Protein AF-A0A3E2HL71-F1 (afdb_monomer_lite)

Secondary structure (DSSP, 8-state):
-HHHHHHHHTT-------GGGSPEEEEE----GGGEEE-TT--EEE---TTEEEEEHHHHHHHHHTHHHHHSS--GGG-----BTTB--HHHHHHHHHHHHT-HHHHHHHHTTS--SPPP-

Sequence (121 aa):
MHLNLFLTITKRKVRVQDLSLEPVIFCYSDVWLANFIIDQDGRVSVLDFADSSILPSSFSKFVLAGTRDKIGCDISGWVNVPETAGVDNTYALLSTSGPMVMGPSSFVSTGRRIPGGEPKK

pLDDT: mean 84.0, std 11.19, range [44.66, 95.81]

Organism: Scytalidium lignicola (NCBI:txid5539)

Foldseek 3Di:
DQLQLLCVVVVHPDDAPPQVQADFDKAQQPLAPVQWDQDPVRDIDGHDRPPIDGGGLLNNVLSQVCNCVRHVDRCVVVDDGDGDPPHHCNVSVVSNVVQVVVDPCSVVVSVVVGDDDDDDD

Radius of gyration: 16.65 Å; chains: 1; bounding box: 34×40×48 Å

Structure (mmCIF, N/CA/C/O backbone):
data_AF-A0A3E2HL71-F1
#
_entry.id   AF-A0A3E2HL71-F1
#
loop_
_atom_site.group_PDB
_atom_site.id
_atom_site.type_symbol
_atom_site.label_atom_id
_atom_site.label_alt_id
_atom_site.label_comp_id
_atom_site.label_asym_id
_atom_site.label_entity_id
_atom_site.label_seq_id
_atom_site.pdbx_PDB_ins_code
_atom_site.Cartn_x
_atom_site.Cartn_y
_atom_site.Cartn_z
_atom_site.occupancy
_atom_site.B_iso_or_equiv
_atom_site.auth_seq_id
_atom_site.auth_comp_id
_atom_site.auth_asym_id
_atom_site.auth_atom_id
_atom_site.pdbx_PDB_model_num
ATOM 1 N N . MET A 1 1 ? 8.671 -9.597 -11.730 1.00 61.22 1 MET A N 1
ATOM 2 C CA . MET A 1 1 ? 7.553 -8.980 -10.980 1.00 61.22 1 MET A CA 1
ATOM 3 C C . MET A 1 1 ? 6.899 -7.876 -11.813 1.00 61.22 1 MET A C 1
ATOM 5 O O . MET A 1 1 ? 7.607 -6.989 -12.284 1.00 61.22 1 MET A O 1
ATOM 9 N N . HIS A 1 2 ? 5.576 -7.923 -12.007 1.00 83.38 2 HIS A N 1
ATOM 10 C CA . HIS A 1 2 ? 4.830 -7.041 -12.923 1.00 83.38 2 HIS A CA 1
ATOM 11 C C . HIS A 1 2 ? 4.886 -5.541 -12.574 1.00 83.38 2 HIS A C 1
ATOM 13 O O . HIS A 1 2 ? 4.899 -4.715 -13.485 1.00 83.38 2 HIS A O 1
ATOM 19 N N . LEU A 1 3 ? 5.024 -5.168 -11.293 1.00 88.00 3 LEU A N 1
ATOM 20 C CA . LEU A 1 3 ? 5.138 -3.756 -10.881 1.00 88.00 3 LEU A CA 1
ATOM 21 C C . LEU A 1 3 ? 6.391 -3.067 -11.454 1.00 88.00 3 LEU A C 1
ATOM 23 O O . LEU A 1 3 ? 6.309 -1.933 -11.915 1.00 88.00 3 LEU A O 1
ATOM 27 N N . ASN A 1 4 ? 7.542 -3.748 -11.508 1.00 90.50 4 ASN A N 1
ATOM 28 C CA . ASN A 1 4 ? 8.766 -3.169 -12.086 1.00 90.50 4 ASN A CA 1
ATOM 29 C C . ASN A 1 4 ? 8.665 -2.969 -13.603 1.00 90.50 4 ASN A C 1
ATOM 31 O O . ASN A 1 4 ? 9.249 -2.025 -14.147 1.00 90.50 4 ASN A O 1
ATOM 35 N N . LEU A 1 5 ? 7.893 -3.818 -14.285 1.00 88.56 5 LEU A N 1
ATOM 36 C CA . LEU A 1 5 ? 7.593 -3.629 -15.699 1.00 88.56 5 LEU A CA 1
ATOM 37 C C . LEU A 1 5 ? 6.671 -2.418 -15.897 1.00 88.56 5 LEU A C 1
ATOM 39 O O . LEU A 1 5 ? 6.958 -1.568 -16.737 1.00 88.56 5 LEU A O 1
ATOM 43 N N . PHE A 1 6 ? 5.635 -2.274 -15.064 1.00 86.19 6 PHE A N 1
ATOM 44 C CA . PHE A 1 6 ? 4.764 -1.095 -15.059 1.00 86.19 6 PHE A CA 1
ATOM 45 C C . PHE A 1 6 ? 5.542 0.207 -14.806 1.00 86.19 6 PHE A C 1
ATOM 47 O O . PHE A 1 6 ? 5.401 1.175 -15.555 1.00 86.19 6 PHE A O 1
ATOM 54 N N . LEU A 1 7 ? 6.427 0.223 -13.804 1.00 89.12 7 LEU A N 1
ATOM 55 C CA . LEU A 1 7 ? 7.302 1.361 -13.494 1.00 89.12 7 LEU A CA 1
ATOM 56 C C . LEU A 1 7 ? 8.230 1.706 -14.666 1.00 89.12 7 LEU A C 1
ATOM 58 O O . LEU A 1 7 ? 8.473 2.879 -14.941 1.00 89.12 7 LEU A O 1
ATOM 62 N N . THR A 1 8 ? 8.709 0.699 -15.398 1.00 90.81 8 THR A N 1
ATOM 63 C CA . THR A 1 8 ? 9.511 0.905 -16.611 1.00 90.81 8 THR A CA 1
ATOM 64 C C . THR A 1 8 ? 8.691 1.538 -17.734 1.00 90.81 8 THR A C 1
ATOM 66 O O . THR A 1 8 ? 9.113 2.551 -18.292 1.00 90.81 8 THR A O 1
ATOM 69 N N . ILE A 1 9 ? 7.501 1.006 -18.037 1.00 87.75 9 ILE A N 1
ATOM 70 C CA . ILE A 1 9 ? 6.636 1.538 -19.106 1.00 87.75 9 ILE A CA 1
ATOM 71 C C . ILE A 1 9 ? 6.211 2.983 -18.805 1.00 87.75 9 ILE A C 1
ATOM 73 O O . ILE A 1 9 ? 6.175 3.825 -19.701 1.00 87.75 9 ILE A O 1
ATOM 77 N N . THR A 1 10 ? 5.956 3.288 -17.534 1.00 86.69 10 THR A N 1
ATOM 78 C CA . THR A 1 10 ? 5.577 4.628 -17.055 1.00 86.69 10 THR A CA 1
ATOM 79 C C . THR A 1 10 ? 6.779 5.540 -16.777 1.00 86.69 10 THR A C 1
ATOM 81 O O . THR A 1 10 ? 6.617 6.628 -16.224 1.00 86.69 10 THR A O 1
ATOM 84 N N . LYS A 1 11 ? 7.990 5.129 -17.190 1.00 88.88 11 LYS A N 1
ATOM 85 C CA . LYS A 1 11 ? 9.247 5.895 -17.104 1.00 88.88 11 LYS A CA 1
ATOM 86 C C . LYS A 1 11 ? 9.615 6.349 -15.683 1.00 88.88 11 LYS A C 1
ATOM 88 O O . LYS A 1 11 ? 10.297 7.358 -15.500 1.00 88.88 11 LYS A O 1
ATOM 93 N N . ARG A 1 12 ? 9.193 5.610 -14.656 1.00 90.56 12 ARG A N 1
ATOM 94 C CA . ARG A 1 12 ? 9.623 5.834 -13.269 1.00 90.56 12 ARG A CA 1
ATOM 95 C C . ARG A 1 12 ? 11.038 5.293 -13.083 1.00 90.56 12 ARG A C 1
ATOM 97 O O . ARG A 1 12 ? 11.406 4.300 -13.707 1.00 90.56 12 ARG A O 1
ATOM 104 N N . LYS A 1 13 ? 11.845 5.937 -12.234 1.00 91.56 13 LYS A N 1
ATOM 105 C CA . LYS A 1 13 ? 13.224 5.498 -11.920 1.00 91.56 13 LYS A CA 1
ATOM 106 C C . LYS A 1 13 ? 13.280 4.509 -10.754 1.00 91.56 13 LYS A C 1
ATOM 108 O O . LYS A 1 13 ? 14.117 3.618 -10.751 1.00 91.56 13 LYS A O 1
ATOM 113 N N . VAL A 1 14 ? 12.361 4.644 -9.804 1.00 92.69 14 VAL A N 1
ATOM 114 C CA . VAL A 1 14 ? 12.266 3.798 -8.608 1.00 92.69 14 VAL A CA 1
ATOM 115 C C . VAL A 1 14 ? 11.857 2.383 -8.997 1.00 92.69 14 VAL A C 1
ATOM 117 O O . VAL A 1 14 ? 11.065 2.205 -9.925 1.00 92.69 14 VAL A O 1
ATOM 120 N N . ARG A 1 15 ? 12.393 1.378 -8.311 1.00 93.81 15 ARG A N 1
ATOM 121 C CA . ARG A 1 15 ? 12.039 -0.030 -8.499 1.00 93.81 15 ARG A CA 1
ATOM 122 C C . ARG A 1 15 ? 11.671 -0.645 -7.164 1.00 93.81 15 ARG A C 1
ATOM 124 O O . ARG A 1 15 ? 12.219 -0.256 -6.139 1.00 93.81 15 ARG A O 1
ATOM 131 N N . VAL A 1 16 ? 10.747 -1.594 -7.221 1.00 93.06 16 VAL A N 1
ATOM 132 C CA . VAL A 1 16 ? 10.465 -2.499 -6.114 1.00 93.06 16 VAL A CA 1
ATOM 133 C C . VAL A 1 16 ? 11.586 -3.535 -6.047 1.00 93.06 16 VAL A C 1
ATOM 135 O O . VAL A 1 16 ? 12.001 -4.059 -7.086 1.00 93.06 16 VAL A O 1
ATOM 138 N N . GLN A 1 17 ? 12.068 -3.826 -4.849 1.00 94.06 17 GLN A N 1
ATOM 139 C CA . GLN A 1 17 ? 13.223 -4.676 -4.579 1.00 94.06 17 GLN A CA 1
ATOM 140 C C . GLN A 1 17 ? 12.901 -5.566 -3.384 1.00 94.06 17 GLN A C 1
ATOM 142 O O . GLN A 1 17 ? 12.236 -5.114 -2.457 1.00 94.06 17 GLN A O 1
ATOM 147 N N . ASP A 1 18 ? 13.333 -6.825 -3.436 1.00 93.44 18 ASP A N 1
ATOM 148 C CA . ASP A 1 18 ? 13.291 -7.756 -2.302 1.00 93.44 18 ASP A CA 1
ATOM 149 C C . ASP A 1 18 ? 11.955 -7.800 -1.542 1.00 93.44 18 ASP A C 1
ATOM 151 O O . ASP A 1 18 ? 11.912 -7.986 -0.331 1.00 93.44 18 ASP A O 1
ATOM 155 N N . LEU A 1 19 ? 10.838 -7.660 -2.266 1.00 90.94 19 LEU A N 1
ATOM 156 C CA . LEU A 1 19 ? 9.492 -7.573 -1.690 1.00 90.94 19 LEU A CA 1
ATOM 157 C C . LEU A 1 19 ? 9.139 -8.793 -0.819 1.00 90.94 19 LEU A C 1
ATOM 159 O O . LEU A 1 19 ? 8.348 -8.686 0.109 1.00 90.94 19 LEU A O 1
ATOM 163 N N . SER A 1 20 ? 9.742 -9.950 -1.101 1.00 91.81 20 SER A N 1
ATOM 164 C CA . SER A 1 20 ? 9.589 -11.176 -0.312 1.00 91.81 20 SER A CA 1
ATOM 165 C C . SER A 1 20 ? 10.259 -11.129 1.065 1.00 91.81 20 SER A C 1
ATOM 167 O O . SER A 1 20 ? 10.009 -12.019 1.870 1.00 91.81 20 SER A O 1
ATOM 169 N N . LEU A 1 21 ? 11.142 -10.158 1.318 1.00 94.44 21 LEU A N 1
ATOM 170 C CA . LEU A 1 21 ? 11.795 -9.956 2.614 1.00 94.44 21 LEU A CA 1
ATOM 171 C C . LEU A 1 21 ? 11.004 -9.017 3.530 1.00 94.44 21 LEU A C 1
ATOM 173 O O . LEU A 1 21 ? 11.310 -8.922 4.719 1.00 94.44 21 LEU A O 1
ATOM 177 N N . GLU A 1 22 ? 10.010 -8.305 3.001 1.00 95.38 22 GLU A N 1
ATOM 178 C CA . GLU A 1 22 ? 9.132 -7.486 3.830 1.00 95.38 22 GLU A CA 1
ATOM 179 C C . GLU A 1 22 ? 8.215 -8.364 4.694 1.00 95.38 22 GLU A C 1
ATOM 181 O O . GLU A 1 22 ? 7.770 -9.427 4.245 1.00 95.38 22 GLU A O 1
ATOM 186 N N . PRO A 1 23 ? 7.865 -7.919 5.914 1.00 95.06 23 PRO A N 1
ATOM 187 C CA . PRO A 1 23 ? 6.893 -8.617 6.735 1.00 95.06 23 PRO A CA 1
ATOM 188 C C . PRO A 1 23 ? 5.545 -8.652 6.018 1.00 95.06 23 PRO A C 1
ATOM 190 O O . PRO A 1 23 ? 5.027 -7.622 5.583 1.00 95.06 23 PRO A O 1
ATOM 193 N N . VAL A 1 24 ? 4.967 -9.843 5.914 1.00 95.81 24 VAL A N 1
ATOM 194 C CA . VAL A 1 24 ? 3.624 -10.032 5.369 1.00 95.81 24 VAL A CA 1
ATOM 195 C C . VAL A 1 24 ? 2.617 -9.815 6.494 1.00 95.81 24 VAL A C 1
ATOM 197 O O . VAL A 1 24 ? 2.639 -10.528 7.496 1.00 95.81 24 VAL A O 1
ATOM 200 N N . ILE A 1 25 ? 1.749 -8.818 6.338 1.00 94.81 25 ILE A N 1
ATOM 201 C CA . ILE A 1 25 ? 0.815 -8.369 7.373 1.00 94.81 25 ILE A CA 1
ATOM 202 C C . ILE A 1 25 ? -0.614 -8.279 6.850 1.00 94.81 25 ILE A C 1
ATOM 204 O O . ILE A 1 25 ? -0.865 -8.254 5.645 1.00 94.81 25 ILE A O 1
ATOM 208 N N . PHE A 1 26 ? -1.558 -8.195 7.783 1.00 94.00 26 PHE A N 1
ATOM 209 C CA . PHE A 1 26 ? -2.921 -7.796 7.474 1.00 94.00 26 PHE A CA 1
ATOM 210 C C . PHE A 1 26 ? -2.945 -6.306 7.101 1.00 94.00 26 PHE A C 1
ATOM 212 O O . PHE A 1 26 ? -2.624 -5.444 7.919 1.00 94.00 26 PHE A O 1
ATOM 219 N N . CYS A 1 27 ? -3.290 -6.012 5.853 1.00 93.44 27 CYS A N 1
ATOM 220 C CA . CYS A 1 27 ? -3.383 -4.674 5.290 1.00 93.44 27 CYS A CA 1
ATOM 221 C C . CYS A 1 27 ? -4.857 -4.286 5.152 1.00 93.44 27 CYS A C 1
ATOM 223 O O . CYS A 1 27 ? -5.611 -4.931 4.423 1.00 93.44 27 CYS A O 1
ATOM 225 N N . TYR A 1 28 ? -5.247 -3.208 5.827 1.00 92.50 28 TYR A N 1
ATOM 226 C CA . TYR A 1 28 ? -6.565 -2.589 5.724 1.00 92.50 28 TYR A CA 1
ATOM 227 C C . TYR A 1 28 ? -6.465 -1.363 4.814 1.00 92.50 28 TYR A C 1
ATOM 229 O O . TYR A 1 28 ? -5.709 -0.444 5.128 1.00 92.50 28 TYR A O 1
ATOM 237 N N . SER A 1 29 ? -7.159 -1.360 3.670 1.00 89.62 29 SER A N 1
ATOM 238 C CA . SER A 1 29 ? -6.974 -0.311 2.653 1.00 89.62 29 SER A CA 1
ATOM 239 C C . SER A 1 29 ? -8.073 0.755 2.616 1.00 89.62 29 SER A C 1
ATOM 241 O O . SER A 1 29 ? -7.831 1.864 2.117 1.00 89.62 29 SER A O 1
ATOM 243 N N . ASP A 1 30 ? -9.230 0.474 3.221 1.00 89.69 30 ASP A N 1
ATOM 244 C CA . ASP A 1 30 ? -10.404 1.347 3.177 1.00 89.69 30 ASP A CA 1
ATOM 245 C C . ASP A 1 30 ? -10.424 2.402 4.291 1.00 89.69 30 ASP A C 1
ATOM 247 O O . ASP A 1 30 ? -11.321 2.486 5.127 1.00 89.69 30 ASP A O 1
ATOM 251 N N . VAL A 1 31 ? -9.374 3.224 4.332 1.00 88.06 31 VAL A N 1
ATOM 252 C CA . VAL A 1 31 ? -9.190 4.256 5.363 1.00 88.06 31 VAL A CA 1
ATOM 253 C C . VAL A 1 31 ? -10.033 5.499 5.053 1.00 88.06 31 VAL A C 1
ATOM 255 O O . VAL A 1 31 ? -9.500 6.556 4.716 1.00 88.06 31 VAL A O 1
ATOM 258 N N . TRP A 1 32 ? -11.356 5.366 5.146 1.00 86.25 32 TRP A N 1
ATOM 259 C CA . TRP A 1 32 ? -12.310 6.480 5.156 1.00 86.25 32 TRP A CA 1
ATOM 260 C C . TRP A 1 32 ? -12.856 6.706 6.553 1.00 86.25 32 TRP A C 1
ATOM 262 O O . TRP A 1 32 ? -13.046 5.761 7.310 1.00 86.25 32 TRP A O 1
ATOM 272 N N . LEU A 1 33 ? -13.189 7.957 6.876 1.00 84.62 33 LEU A N 1
ATOM 273 C CA . LEU A 1 33 ? -13.647 8.332 8.215 1.00 84.62 33 LEU A CA 1
ATOM 274 C C . LEU A 1 33 ? -14.914 7.566 8.631 1.00 84.62 33 LEU A C 1
ATOM 276 O O . LEU A 1 33 ? -15.073 7.244 9.802 1.00 84.62 33 LEU A O 1
ATOM 280 N N . ALA A 1 34 ? -15.776 7.227 7.668 1.00 87.75 34 ALA A N 1
ATOM 281 C CA . ALA A 1 34 ? -16.991 6.446 7.896 1.00 87.75 34 ALA A CA 1
ATOM 282 C C . ALA A 1 34 ? -16.728 5.030 8.444 1.00 87.75 34 ALA A C 1
ATOM 284 O O . ALA A 1 34 ? -17.616 4.454 9.070 1.00 87.75 34 ALA A O 1
ATOM 285 N N . ASN A 1 35 ? -15.517 4.497 8.260 1.00 91.38 35 ASN A N 1
ATOM 286 C CA . ASN A 1 35 ? -15.142 3.165 8.724 1.00 91.38 35 ASN A CA 1
ATOM 287 C C . ASN A 1 35 ? -14.463 3.166 10.100 1.00 91.38 35 ASN A C 1
ATOM 289 O O . ASN A 1 35 ? -13.973 2.130 10.547 1.00 91.38 35 ASN A O 1
ATOM 293 N N . PHE A 1 36 ? -14.430 4.307 10.792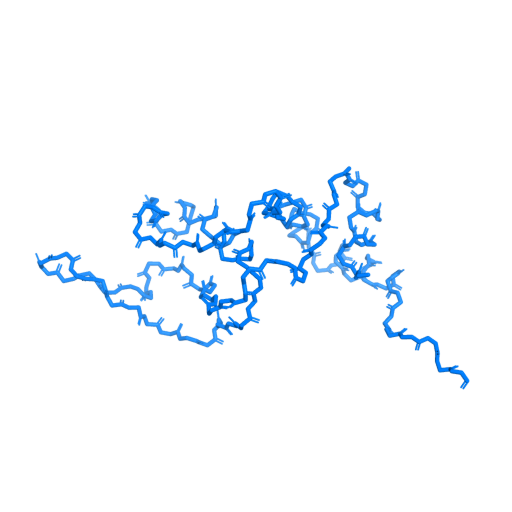 1.00 88.81 36 PHE A N 1
ATOM 294 C CA . PHE A 1 36 ? -13.880 4.410 12.139 1.00 88.81 36 PHE A CA 1
ATOM 295 C C . PHE A 1 36 ? -14.944 4.901 13.116 1.00 88.81 36 PHE A C 1
ATOM 297 O O . PHE A 1 36 ? -15.589 5.925 12.898 1.00 88.81 36 PHE A O 1
ATOM 304 N N . ILE A 1 37 ? -15.082 4.198 14.238 1.00 89.12 37 ILE A N 1
ATOM 305 C CA . ILE A 1 37 ? -15.804 4.693 15.412 1.00 89.12 37 ILE A CA 1
ATOM 306 C C . ILE A 1 37 ? -14.761 5.069 16.456 1.00 89.12 37 ILE A C 1
ATOM 308 O O . ILE A 1 37 ? -13.974 4.217 16.868 1.00 89.12 37 ILE A O 1
ATOM 312 N N . ILE A 1 38 ? -14.765 6.331 16.880 1.00 86.06 38 ILE A N 1
ATOM 313 C CA . ILE A 1 38 ? -13.939 6.828 17.985 1.00 86.06 38 ILE A CA 1
ATOM 314 C C . ILE A 1 38 ? -14.878 7.110 19.157 1.00 86.06 38 ILE A C 1
ATOM 316 O O . ILE A 1 38 ? -15.796 7.922 19.023 1.00 86.06 38 ILE A O 1
ATOM 320 N N . ASP A 1 39 ? -14.697 6.408 20.273 1.00 86.94 39 ASP A N 1
ATOM 321 C CA . ASP A 1 39 ? -15.523 6.605 21.468 1.00 86.94 39 ASP A CA 1
ATOM 322 C C . ASP A 1 39 ? -15.045 7.788 22.337 1.00 86.94 39 ASP A C 1
ATOM 324 O O . ASP A 1 39 ? -14.076 8.480 22.018 1.00 86.94 39 ASP A O 1
ATOM 328 N N . GLN A 1 40 ? -15.753 8.044 23.443 1.00 89.88 40 GLN A N 1
ATOM 329 C CA . GLN A 1 40 ? -15.445 9.148 24.364 1.00 89.88 40 GLN A CA 1
ATOM 330 C C . GLN A 1 40 ? -14.096 8.983 25.085 1.00 89.88 40 GLN A C 1
ATOM 332 O O . GLN A 1 40 ? -13.522 9.980 25.520 1.00 89.88 40 GLN A O 1
ATOM 337 N N . ASP A 1 41 ? -13.582 7.755 25.173 1.00 90.75 41 ASP A N 1
ATOM 338 C CA . ASP A 1 41 ? -12.287 7.432 25.776 1.00 90.75 41 ASP A CA 1
ATOM 339 C C . ASP A 1 41 ? -11.147 7.455 24.737 1.00 90.75 41 ASP A C 1
ATOM 341 O O . ASP A 1 41 ? -9.997 7.149 25.060 1.00 90.75 41 ASP A O 1
ATOM 345 N N . GLY A 1 42 ? -11.449 7.798 23.479 1.00 81.19 42 GLY A N 1
ATOM 346 C CA . GLY A 1 42 ? -10.488 7.818 22.379 1.00 81.19 42 GLY A CA 1
ATOM 347 C C . GLY A 1 42 ? -10.134 6.432 21.837 1.00 81.19 42 GLY A C 1
ATOM 348 O O . GLY A 1 42 ? -9.129 6.291 21.138 1.00 81.19 42 GLY A O 1
ATOM 349 N N . ARG A 1 43 ? -10.925 5.394 22.136 1.00 85.25 43 ARG A N 1
ATOM 350 C CA . ARG A 1 43 ? -10.720 4.056 21.570 1.00 85.25 43 ARG A CA 1
ATOM 351 C C . ARG A 1 43 ? -11.267 4.016 20.154 1.00 85.25 43 ARG A C 1
ATOM 353 O O . ARG A 1 43 ? -12.360 4.506 19.880 1.00 85.25 43 ARG A O 1
ATOM 360 N N . VAL A 1 44 ? -10.506 3.386 19.266 1.00 86.62 44 VAL A N 1
ATOM 361 C CA . VAL A 1 44 ? -10.832 3.292 17.844 1.00 86.62 44 VAL A CA 1
ATOM 362 C C . VAL A 1 44 ? -11.324 1.884 17.525 1.00 86.62 44 VAL A C 1
ATOM 364 O O . VAL A 1 44 ? -10.616 0.908 17.764 1.00 86.62 44 VAL A O 1
ATOM 367 N N . SER A 1 45 ? -12.523 1.781 16.954 1.00 90.44 45 SER A N 1
ATOM 368 C CA . SER A 1 45 ? -13.029 0.559 16.322 1.00 90.44 45 SER A CA 1
ATOM 369 C C . SER A 1 45 ? -13.007 0.722 14.806 1.00 90.44 45 SER A C 1
ATOM 371 O O . SER A 1 45 ? -13.502 1.722 14.287 1.00 90.44 45 SER A O 1
ATOM 373 N N . VAL A 1 46 ? -12.438 -0.262 14.110 1.00 90.88 46 VAL A N 1
ATOM 374 C CA . VAL A 1 46 ? -12.367 -0.304 12.643 1.00 90.88 46 VAL A CA 1
ATOM 375 C C . VAL A 1 46 ? -13.526 -1.141 12.113 1.00 90.88 46 VAL A C 1
ATOM 377 O O . VAL A 1 46 ? -13.777 -2.242 12.608 1.00 90.88 46 VAL A O 1
ATOM 380 N N . LEU A 1 47 ? -14.236 -0.605 11.128 1.00 93.12 47 LEU A N 1
ATOM 381 C CA . LEU A 1 47 ? -15.365 -1.234 10.452 1.00 93.12 47 LEU A CA 1
ATOM 382 C C . LEU A 1 47 ? -14.984 -1.632 9.021 1.00 93.12 47 LEU A C 1
ATOM 384 O O . LEU A 1 47 ? -13.930 -1.249 8.528 1.00 93.12 47 LEU A O 1
ATOM 388 N N . ASP A 1 48 ? -15.871 -2.387 8.373 1.00 92.62 48 ASP A N 1
ATOM 389 C CA . ASP A 1 48 ? -15.809 -2.783 6.959 1.00 92.62 48 ASP A CA 1
ATOM 390 C C . ASP A 1 48 ? -14.442 -3.292 6.470 1.00 92.62 48 ASP A C 1
ATOM 392 O O . ASP A 1 48 ? -13.584 -2.550 6.003 1.00 92.62 48 ASP A O 1
ATOM 396 N N . PHE A 1 49 ? -14.256 -4.608 6.541 1.00 93.19 49 PHE A N 1
ATOM 397 C CA . PHE A 1 49 ? -13.021 -5.278 6.136 1.00 93.19 49 PHE A CA 1
ATOM 398 C C . PHE A 1 49 ? -13.071 -5.824 4.702 1.00 93.19 49 PHE A C 1
ATOM 400 O O . PHE A 1 49 ? -12.232 -6.659 4.354 1.00 93.19 49 PHE A O 1
ATOM 407 N N . ALA A 1 50 ? -14.039 -5.400 3.880 1.00 93.19 50 ALA A N 1
ATOM 408 C CA . ALA A 1 50 ? -14.194 -5.903 2.515 1.00 93.19 50 ALA A CA 1
ATOM 409 C C . ALA A 1 50 ? -12.926 -5.688 1.668 1.00 93.19 50 ALA A C 1
ATOM 411 O O . ALA A 1 50 ? -12.479 -6.612 0.989 1.00 93.19 50 ALA A O 1
ATOM 412 N N . ASP A 1 51 ? -12.289 -4.522 1.805 1.00 90.38 51 ASP A N 1
ATOM 413 C CA . ASP A 1 51 ? -11.047 -4.156 1.114 1.00 90.38 51 ASP A CA 1
ATOM 414 C C . ASP A 1 51 ? -9.816 -4.348 2.021 1.00 90.38 51 ASP A C 1
ATOM 416 O O . ASP A 1 51 ? -9.012 -3.438 2.280 1.00 90.38 51 ASP A O 1
ATOM 420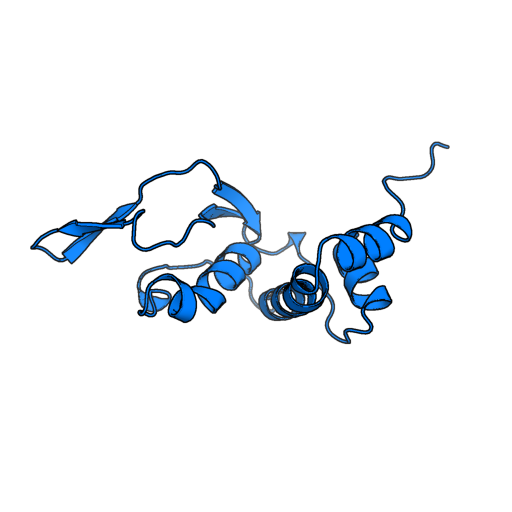 N N . SER A 1 52 ? -9.668 -5.575 2.525 1.00 92.94 52 SER A N 1
ATOM 421 C CA . SER A 1 52 ? -8.495 -6.023 3.280 1.00 92.94 52 SER A CA 1
ATOM 422 C C . SER A 1 52 ? -7.744 -7.144 2.562 1.00 92.94 52 SER A C 1
ATOM 424 O O . SER A 1 52 ? -8.289 -7.879 1.738 1.00 92.94 52 SER A O 1
ATOM 426 N N . SER A 1 53 ? -6.439 -7.252 2.803 1.00 94.69 53 SER A N 1
ATOM 427 C CA . SER A 1 53 ? -5.584 -8.251 2.153 1.00 94.69 53 SER A CA 1
ATOM 428 C C . SER A 1 53 ? -4.372 -8.605 3.006 1.00 94.69 53 SER A C 1
ATOM 430 O O . SER A 1 53 ? -3.962 -7.839 3.872 1.00 94.69 53 SER A O 1
ATOM 432 N N . ILE A 1 54 ? -3.766 -9.760 2.738 1.00 95.31 54 ILE A N 1
ATOM 433 C CA . ILE A 1 54 ? -2.486 -10.154 3.333 1.00 95.31 54 ILE A CA 1
ATOM 434 C C . ILE A 1 54 ? -1.375 -9.747 2.360 1.00 95.31 54 ILE A C 1
ATOM 436 O O . ILE A 1 54 ? -1.251 -10.337 1.286 1.00 95.31 54 ILE A O 1
ATOM 440 N N . LEU A 1 55 ? -0.610 -8.708 2.703 1.00 94.69 55 LEU A N 1
ATOM 441 C CA . LEU A 1 55 ? 0.357 -8.065 1.807 1.00 94.69 55 LEU A CA 1
ATOM 442 C C . LEU A 1 55 ? 1.662 -7.698 2.535 1.00 94.69 55 LEU A C 1
ATOM 444 O O . LEU A 1 55 ? 1.666 -7.568 3.760 1.00 94.69 55 LEU A O 1
ATOM 448 N N . PRO A 1 56 ? 2.770 -7.504 1.796 1.00 95.56 56 PRO A N 1
ATOM 449 C CA . PRO A 1 56 ? 3.991 -6.895 2.321 1.00 95.56 56 PRO A CA 1
ATOM 450 C C . PRO A 1 56 ? 3.733 -5.541 2.998 1.00 95.56 56 PRO A C 1
ATOM 452 O O . PRO A 1 56 ? 2.872 -4.773 2.559 1.00 95.56 56 PRO A O 1
ATOM 455 N N . SER A 1 57 ? 4.480 -5.227 4.056 1.00 95.31 57 SER A N 1
ATOM 456 C CA . SER A 1 57 ? 4.195 -4.076 4.921 1.00 95.31 57 SER A CA 1
ATOM 457 C C . SER A 1 57 ? 4.268 -2.712 4.223 1.00 95.31 57 SER A C 1
ATOM 459 O O . SER A 1 57 ? 3.552 -1.786 4.621 1.00 95.31 57 SER A O 1
ATOM 461 N N . SER A 1 58 ? 5.025 -2.586 3.127 1.00 94.62 58 SER A N 1
ATOM 462 C CA . SER A 1 58 ? 5.035 -1.376 2.293 1.00 94.62 58 SER A CA 1
ATOM 463 C C . SER A 1 58 ? 3.668 -1.026 1.694 1.00 94.62 58 SER A C 1
ATOM 465 O O . SER A 1 58 ? 3.401 0.151 1.450 1.00 94.62 58 SER A O 1
ATOM 467 N N . PHE A 1 59 ? 2.766 -1.997 1.503 1.00 93.62 59 PHE A N 1
ATOM 468 C CA . PHE A 1 59 ? 1.396 -1.727 1.049 1.00 93.62 59 PHE A CA 1
ATOM 469 C C . PHE A 1 59 ? 0.575 -1.012 2.126 1.00 93.62 59 PHE A C 1
ATOM 471 O O . PHE A 1 59 ? -0.125 -0.050 1.813 1.00 93.62 59 PHE A O 1
ATOM 478 N N . SER A 1 60 ? 0.715 -1.400 3.397 1.00 92.94 60 SER A N 1
ATOM 479 C CA . SER A 1 60 ? 0.077 -0.681 4.508 1.00 92.94 60 SER A CA 1
ATOM 480 C C . SER A 1 60 ? 0.656 0.726 4.662 1.00 92.94 60 SER A C 1
ATOM 482 O O . SER A 1 60 ? -0.099 1.684 4.813 1.00 92.94 60 SER A O 1
ATOM 484 N N . LYS A 1 61 ? 1.982 0.892 4.537 1.00 92.62 61 LYS A N 1
ATOM 485 C CA . LYS A 1 61 ? 2.619 2.223 4.519 1.00 92.62 61 LYS A CA 1
ATOM 486 C C . LYS A 1 61 ? 2.111 3.088 3.362 1.00 92.62 61 LYS A C 1
ATOM 488 O O . LYS A 1 61 ? 1.863 4.276 3.546 1.00 92.62 61 LYS A O 1
ATOM 493 N N . PHE A 1 62 ? 1.920 2.497 2.182 1.00 91.25 62 PHE A N 1
ATOM 494 C CA . PHE A 1 62 ? 1.344 3.175 1.020 1.00 91.25 62 PHE A CA 1
ATOM 495 C C . PHE A 1 62 ? -0.086 3.668 1.290 1.00 91.25 62 PHE A C 1
ATOM 497 O O . PHE A 1 62 ? -0.402 4.808 0.951 1.00 91.25 62 PHE A O 1
ATOM 504 N N . VAL A 1 63 ? -0.932 2.853 1.930 1.00 89.81 63 VAL A N 1
ATOM 505 C CA . VAL A 1 63 ? -2.283 3.270 2.340 1.00 89.81 63 VAL A CA 1
ATOM 506 C C . VAL A 1 63 ? -2.209 4.439 3.327 1.00 89.81 63 VAL A C 1
ATOM 508 O O . VAL A 1 63 ? -2.894 5.444 3.127 1.00 89.81 63 VAL A O 1
ATOM 511 N N . LEU A 1 64 ? -1.348 4.333 4.347 1.00 88.62 64 LEU A N 1
ATOM 512 C CA . LEU A 1 64 ? -1.155 5.367 5.370 1.00 88.62 64 LEU A CA 1
ATOM 513 C C . LEU A 1 64 ? -0.636 6.689 4.786 1.00 88.62 64 LEU A C 1
ATOM 515 O O . LEU A 1 64 ? -1.064 7.757 5.207 1.00 88.62 64 LEU A O 1
ATOM 519 N N . ALA A 1 65 ? 0.218 6.647 3.762 1.00 86.56 65 ALA A N 1
ATOM 520 C CA . ALA A 1 65 ? 0.737 7.851 3.113 1.00 86.56 65 ALA A CA 1
ATOM 521 C C . ALA A 1 65 ? -0.361 8.738 2.484 1.00 86.56 65 ALA A C 1
ATOM 523 O O . ALA A 1 65 ? -0.133 9.927 2.272 1.00 86.56 65 ALA A O 1
ATOM 524 N N . GLY A 1 66 ? -1.541 8.180 2.188 1.00 77.12 66 GLY A N 1
ATOM 525 C CA . GLY A 1 66 ? -2.679 8.905 1.615 1.00 77.12 66 GLY A CA 1
ATOM 526 C C . GLY A 1 66 ? -3.776 9.293 2.611 1.00 77.12 66 GLY A C 1
ATOM 527 O O . GLY A 1 66 ? -4.798 9.831 2.189 1.00 77.12 66 GLY A O 1
ATOM 528 N N . THR A 1 67 ? -3.637 9.008 3.912 1.00 75.50 67 THR A N 1
ATOM 529 C CA . THR A 1 67 ? -4.760 9.156 4.861 1.00 75.50 67 THR A CA 1
ATOM 530 C C . THR A 1 67 ? -5.126 10.600 5.139 1.00 75.50 67 THR A C 1
ATOM 532 O O . THR A 1 67 ? -6.310 10.898 5.277 1.00 75.50 67 THR A O 1
ATOM 535 N N . ARG A 1 68 ? -4.153 11.518 5.148 1.00 71.00 68 ARG A N 1
ATOM 536 C CA . ARG A 1 68 ? -4.418 12.942 5.402 1.00 71.00 68 ARG A CA 1
ATOM 537 C C . ARG A 1 68 ? -5.502 13.504 4.477 1.00 71.00 68 ARG A C 1
ATOM 539 O O . ARG A 1 68 ? -6.362 14.248 4.940 1.00 71.00 68 ARG A O 1
ATOM 546 N N . ASP A 1 69 ? -5.495 13.092 3.212 1.00 70.38 69 ASP A N 1
ATOM 547 C CA . ASP A 1 69 ? -6.468 13.538 2.212 1.00 70.38 69 ASP A CA 1
ATOM 548 C C . ASP A 1 69 ? -7.830 12.830 2.345 1.00 70.38 69 ASP A C 1
ATOM 550 O O . ASP A 1 69 ? -8.845 13.368 1.909 1.00 70.38 69 ASP A O 1
ATOM 554 N N . LYS A 1 70 ? -7.874 11.636 2.954 1.00 72.94 70 LYS A N 1
ATOM 555 C CA . LYS A 1 70 ? -9.088 10.807 3.077 1.00 72.94 70 LYS A CA 1
ATOM 556 C C . LYS A 1 70 ? -9.891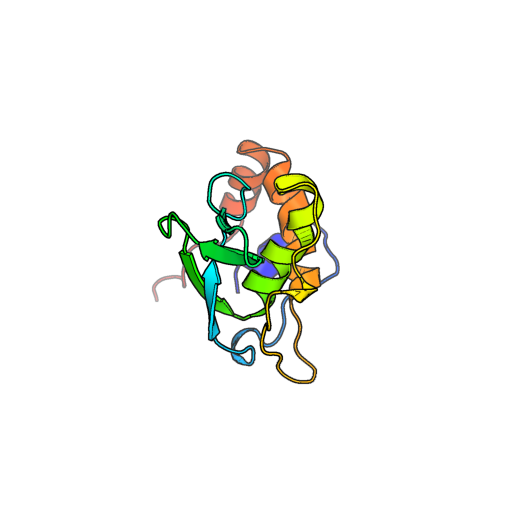 11.057 4.351 1.00 72.94 70 LYS A C 1
ATOM 558 O O . LYS A 1 70 ? -11.117 10.988 4.321 1.00 72.94 70 LYS A O 1
ATOM 563 N N . ILE A 1 71 ? -9.213 11.306 5.470 1.00 75.81 71 ILE A N 1
ATOM 564 C CA . ILE A 1 71 ? -9.849 11.420 6.794 1.00 75.81 71 ILE A CA 1
ATOM 565 C C . ILE A 1 71 ? -9.594 12.767 7.476 1.00 75.81 71 ILE A C 1
ATOM 567 O O . ILE A 1 71 ? -10.076 12.997 8.580 1.00 75.81 71 ILE A O 1
ATOM 571 N N . GLY A 1 72 ? -8.855 13.676 6.830 1.00 72.38 72 GLY A N 1
ATOM 572 C CA . GLY A 1 72 ? -8.568 15.015 7.356 1.00 72.38 72 GLY A CA 1
ATOM 573 C C . GLY A 1 72 ? -7.579 15.039 8.527 1.00 72.38 72 GLY A C 1
ATOM 574 O O . GLY A 1 72 ? -7.254 16.113 9.032 1.00 72.38 72 GLY A O 1
ATOM 575 N N . CYS A 1 73 ? -7.070 13.880 8.946 1.00 70.44 73 CYS A N 1
ATOM 576 C CA . CYS A 1 73 ? -6.058 13.730 9.982 1.00 70.44 73 CYS A CA 1
ATOM 577 C C . CYS A 1 73 ? -5.014 12.673 9.590 1.00 70.44 73 CYS A C 1
ATOM 579 O O . CYS A 1 73 ? -5.220 11.845 8.701 1.00 70.44 73 CYS A O 1
ATOM 581 N N . ASP A 1 74 ? -3.853 12.739 10.235 1.00 73.50 74 ASP A N 1
ATOM 582 C CA . ASP A 1 74 ? -2.798 11.744 10.087 1.00 73.50 74 ASP A CA 1
ATOM 583 C C . ASP A 1 74 ? -2.920 10.708 11.211 1.00 73.50 74 ASP A C 1
ATOM 585 O O . ASP A 1 74 ? -2.806 11.054 12.387 1.00 73.50 74 ASP A O 1
ATOM 589 N N . ILE A 1 75 ? -3.170 9.450 10.841 1.00 77.94 75 ILE A N 1
ATOM 590 C CA . ILE A 1 75 ? -3.274 8.316 11.774 1.00 77.94 75 ILE A CA 1
ATOM 591 C C . ILE A 1 75 ? -2.033 7.421 11.741 1.00 77.94 75 ILE A C 1
ATOM 593 O O . ILE A 1 75 ? -2.023 6.370 12.378 1.00 77.94 75 ILE A O 1
ATOM 597 N N . SER A 1 76 ? -0.982 7.800 11.008 1.00 78.81 76 SER A N 1
ATOM 598 C CA . SER A 1 76 ? 0.240 6.994 10.902 1.00 78.81 76 SER A CA 1
ATOM 599 C C . SER A 1 76 ? 0.866 6.708 12.271 1.00 78.81 76 SER A C 1
ATOM 601 O O . SER A 1 76 ? 1.342 5.603 12.505 1.00 78.81 76 SER A O 1
ATOM 603 N N . GLY A 1 77 ? 0.771 7.649 13.216 1.00 80.38 77 GLY A N 1
ATOM 604 C CA . GLY A 1 77 ? 1.236 7.468 14.595 1.00 80.38 77 GLY A CA 1
ATOM 605 C C . GLY A 1 77 ? 0.399 6.505 15.446 1.00 80.38 77 GLY A C 1
ATOM 606 O O . GLY A 1 77 ? 0.818 6.155 16.546 1.00 80.38 77 GLY A O 1
ATOM 607 N N . TRP A 1 78 ? -0.778 6.083 14.978 1.00 81.12 78 TRP A N 1
ATOM 608 C CA . TRP A 1 78 ? -1.653 5.140 15.688 1.00 81.12 78 TRP A CA 1
ATOM 609 C C . TRP A 1 78 ? -1.444 3.695 15.229 1.00 81.12 78 TRP A C 1
ATOM 611 O O . TRP A 1 78 ? -1.963 2.769 15.850 1.00 81.12 78 TRP A O 1
ATOM 621 N N . VAL A 1 79 ? -0.687 3.492 14.147 1.00 85.12 79 VAL A N 1
ATOM 622 C CA . VAL A 1 79 ? -0.479 2.185 13.529 1.00 85.12 79 VAL A CA 1
ATOM 623 C C . VAL A 1 79 ? 0.996 1.818 13.601 1.00 85.12 79 VAL A C 1
ATOM 625 O O . VAL A 1 79 ? 1.854 2.520 13.077 1.00 85.12 79 VAL A O 1
ATOM 628 N N . ASN A 1 80 ? 1.297 0.673 14.208 1.00 89.19 80 ASN A N 1
ATOM 629 C CA . ASN A 1 80 ? 2.639 0.107 14.162 1.00 89.19 80 ASN A CA 1
ATOM 630 C C . ASN A 1 80 ? 2.770 -0.799 12.931 1.00 89.19 80 ASN A C 1
ATOM 632 O O . ASN A 1 80 ? 2.187 -1.885 12.898 1.00 89.19 80 ASN A O 1
ATOM 636 N N . VAL A 1 81 ? 3.521 -0.356 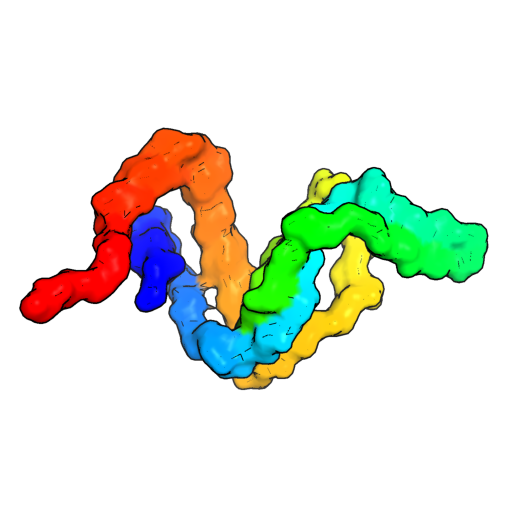11.922 1.00 91.25 81 VAL A N 1
ATOM 637 C CA . VAL A 1 81 ? 3.800 -1.155 10.723 1.00 91.25 81 VAL A CA 1
ATOM 638 C C . VAL A 1 81 ? 5.194 -1.774 10.848 1.00 91.25 81 VAL A C 1
ATOM 640 O O . VAL A 1 81 ? 6.171 -1.030 10.895 1.00 91.25 81 VAL A O 1
ATOM 643 N N . PRO A 1 82 ? 5.324 -3.113 10.885 1.00 91.44 82 PRO A N 1
ATOM 644 C CA . PRO A 1 82 ? 6.624 -3.757 11.011 1.00 91.44 82 PRO A CA 1
ATOM 645 C C . PRO A 1 82 ? 7.499 -3.517 9.776 1.00 91.44 82 PRO A C 1
ATOM 647 O O . PRO A 1 82 ? 7.023 -3.472 8.636 1.00 91.44 82 PRO A O 1
ATOM 650 N N . GLU A 1 83 ? 8.803 -3.408 10.010 1.00 89.38 83 GLU A N 1
ATOM 651 C CA . GLU A 1 83 ? 9.799 -3.075 8.994 1.00 89.38 83 GLU A CA 1
ATOM 652 C C . GLU A 1 83 ? 10.891 -4.146 8.920 1.00 89.38 83 GLU A C 1
ATOM 654 O O . GLU A 1 83 ? 11.265 -4.738 9.933 1.00 89.38 83 GLU A O 1
ATOM 659 N N . THR A 1 84 ? 11.436 -4.356 7.721 1.00 88.75 84 THR A N 1
ATOM 660 C CA . THR A 1 84 ? 12.665 -5.129 7.515 1.00 88.75 84 THR A CA 1
ATOM 661 C C . THR A 1 84 ? 13.800 -4.155 7.231 1.00 88.75 84 THR A C 1
ATOM 663 O O . THR A 1 84 ? 13.697 -3.309 6.342 1.00 88.75 84 THR A O 1
ATOM 666 N N . ALA A 1 85 ? 14.902 -4.268 7.975 1.00 85.56 85 ALA A N 1
ATOM 667 C CA . ALA A 1 85 ? 16.053 -3.391 7.795 1.00 85.56 85 ALA A CA 1
ATOM 668 C C . ALA A 1 85 ? 16.568 -3.443 6.345 1.00 85.56 85 ALA A C 1
ATOM 670 O O . ALA A 1 85 ? 16.877 -4.511 5.820 1.00 85.56 85 ALA A O 1
ATOM 671 N N . GLY A 1 86 ? 16.669 -2.274 5.708 1.00 84.06 86 GLY A N 1
ATOM 672 C CA . GLY A 1 86 ? 17.197 -2.133 4.349 1.00 84.06 86 GLY A CA 1
ATOM 673 C C . GLY A 1 86 ? 16.210 -2.428 3.214 1.00 84.06 86 GLY A C 1
ATOM 674 O O . GLY A 1 86 ? 16.590 -2.253 2.059 1.00 84.06 86 GLY A O 1
ATOM 675 N N . VAL A 1 87 ? 14.960 -2.812 3.506 1.00 89.81 87 VAL A N 1
ATOM 676 C CA . VAL A 1 87 ? 13.928 -3.067 2.488 1.00 89.81 87 VAL A CA 1
ATOM 677 C C . VAL A 1 87 ? 12.687 -2.224 2.779 1.00 89.81 87 VAL A C 1
ATOM 679 O O . VAL A 1 87 ? 11.961 -2.477 3.737 1.00 89.81 87 VAL A O 1
ATOM 682 N N . ASP A 1 88 ? 12.434 -1.225 1.932 1.00 92.00 88 ASP A N 1
ATOM 683 C CA . ASP A 1 88 ? 11.201 -0.433 1.961 1.00 92.00 88 ASP A CA 1
ATOM 684 C C . ASP A 1 88 ? 10.756 -0.072 0.536 1.00 92.00 88 ASP A C 1
ATOM 686 O O . ASP A 1 88 ? 11.370 0.750 -0.152 1.00 92.00 88 ASP A O 1
ATOM 690 N N . ASN A 1 89 ? 9.661 -0.688 0.088 1.00 94.75 89 ASN A N 1
ATOM 691 C CA . ASN A 1 89 ? 9.098 -0.453 -1.238 1.00 94.75 89 ASN A CA 1
ATOM 692 C C . ASN A 1 89 ? 8.029 0.649 -1.292 1.00 94.75 89 ASN A C 1
ATOM 694 O O . ASN A 1 89 ? 7.464 0.890 -2.363 1.00 94.75 89 ASN A O 1
ATOM 698 N N . THR A 1 90 ? 7.773 1.370 -0.196 1.00 93.12 90 THR A N 1
ATOM 699 C CA . THR A 1 90 ? 6.699 2.377 -0.098 1.00 93.12 90 THR A CA 1
ATOM 700 C C . THR A 1 90 ? 6.804 3.430 -1.201 1.00 93.12 90 THR A C 1
ATOM 702 O O . THR A 1 90 ? 5.827 3.725 -1.888 1.00 93.12 90 THR A O 1
ATOM 705 N N . TYR A 1 91 ? 8.005 3.958 -1.458 1.00 92.12 91 TYR A N 1
ATOM 706 C CA . TYR A 1 91 ? 8.208 4.968 -2.504 1.00 92.12 91 TYR A CA 1
ATOM 707 C C . TYR A 1 91 ? 8.038 4.408 -3.927 1.00 92.12 91 TYR A C 1
ATOM 709 O O . TYR A 1 91 ? 7.572 5.103 -4.838 1.00 92.12 91 TYR A O 1
ATOM 717 N N . ALA A 1 92 ? 8.381 3.133 -4.130 1.00 92.88 92 ALA A N 1
ATOM 718 C CA . ALA A 1 92 ? 8.152 2.450 -5.397 1.00 92.88 92 ALA A CA 1
ATOM 719 C C . ALA A 1 92 ? 6.648 2.264 -5.656 1.00 92.88 92 ALA A C 1
ATOM 721 O O . ALA A 1 92 ? 6.202 2.517 -6.775 1.00 92.88 92 ALA A O 1
ATOM 722 N N . LEU A 1 93 ? 5.868 1.912 -4.627 1.00 91.94 93 LEU A N 1
ATOM 723 C CA . LEU A 1 93 ? 4.403 1.818 -4.686 1.00 91.94 93 LEU A CA 1
ATOM 724 C C . LEU A 1 93 ? 3.741 3.190 -4.892 1.00 91.94 93 LEU A C 1
ATOM 726 O O . LEU A 1 93 ? 2.876 3.340 -5.747 1.00 91.94 93 LEU A O 1
ATOM 730 N N . LEU A 1 94 ? 4.202 4.244 -4.216 1.00 90.00 94 LEU A N 1
ATOM 731 C CA . LEU A 1 94 ? 3.736 5.611 -4.496 1.00 90.00 94 LEU A CA 1
ATOM 732 C C . LEU A 1 94 ? 4.011 6.023 -5.951 1.00 90.00 94 LEU A C 1
ATOM 734 O O . LEU A 1 94 ? 3.207 6.701 -6.586 1.00 90.00 94 LEU A O 1
ATOM 738 N N . SER A 1 95 ? 5.127 5.570 -6.524 1.00 89.75 95 SER A N 1
ATOM 739 C CA . SER A 1 95 ? 5.462 5.852 -7.923 1.00 89.75 95 SER A CA 1
ATOM 740 C C . SER A 1 95 ? 4.555 5.127 -8.930 1.00 89.75 95 SER A C 1
ATOM 742 O O . SER A 1 95 ? 4.477 5.568 -10.085 1.00 89.75 95 SER A O 1
ATOM 744 N N . THR A 1 96 ? 3.871 4.042 -8.534 1.00 85.31 96 THR A N 1
ATOM 745 C CA . THR A 1 96 ? 2.895 3.355 -9.397 1.00 85.31 96 THR A CA 1
ATOM 746 C C . THR A 1 96 ? 1.525 4.028 -9.385 1.00 85.31 96 THR A C 1
ATOM 748 O O . THR A 1 96 ? 0.859 4.007 -10.421 1.00 85.31 96 THR A O 1
ATOM 751 N N . SER A 1 97 ? 1.116 4.664 -8.281 1.00 81.25 97 SER A N 1
ATOM 752 C CA . SER A 1 97 ? -0.250 5.186 -8.120 1.00 81.25 97 SER A CA 1
ATOM 753 C C . SER A 1 97 ? -0.593 6.287 -9.124 1.00 81.25 97 SER A C 1
ATOM 755 O O . SER A 1 97 ? -1.621 6.208 -9.790 1.00 81.25 97 SER A O 1
ATOM 757 N N . GLY A 1 98 ? 0.289 7.271 -9.326 1.00 77.06 98 GLY A N 1
ATOM 758 C CA . GLY A 1 98 ? 0.030 8.394 -10.235 1.00 77.06 98 GLY A CA 1
ATOM 759 C C . GLY A 1 98 ? -0.379 7.950 -11.652 1.00 77.06 98 GLY A C 1
ATOM 760 O O . GLY A 1 98 ? -1.465 8.301 -12.107 1.00 77.06 98 GLY A O 1
ATOM 761 N N . PRO A 1 99 ? 0.433 7.138 -12.358 1.00 73.31 99 PRO A N 1
ATOM 762 C CA . PRO A 1 99 ? 0.073 6.619 -13.681 1.00 73.31 99 PRO A CA 1
ATOM 763 C C . PRO A 1 99 ? -1.184 5.734 -13.716 1.00 73.31 99 PRO A C 1
ATOM 765 O O . PRO A 1 99 ? -1.833 5.670 -14.763 1.00 73.31 99 PRO A O 1
ATOM 768 N N . MET A 1 100 ? -1.517 5.053 -12.611 1.00 73.06 100 MET A N 1
ATOM 769 C CA . MET A 1 100 ? -2.749 4.262 -12.482 1.00 73.06 100 MET A CA 1
ATOM 770 C C . MET A 1 100 ? -3.989 5.163 -12.361 1.00 73.06 100 MET A C 1
ATOM 772 O O . MET A 1 100 ? -5.018 4.864 -12.962 1.00 73.06 100 MET A O 1
ATOM 776 N N . VAL A 1 101 ? -3.878 6.291 -11.650 1.00 65.31 101 VAL A N 1
ATOM 777 C CA . VAL A 1 101 ? -4.985 7.231 -11.382 1.00 65.31 101 VAL A CA 1
ATOM 778 C C . VAL A 1 101 ? -5.342 8.105 -12.594 1.00 65.31 101 VAL A C 1
ATOM 780 O O . VAL A 1 101 ? -6.487 8.527 -12.717 1.00 65.31 101 VAL A O 1
ATOM 783 N N . MET A 1 102 ? -4.422 8.321 -13.546 1.00 61.22 102 MET A N 1
ATOM 784 C CA . MET A 1 102 ? -4.657 9.146 -14.754 1.00 61.22 102 MET A CA 1
ATOM 785 C C . MET A 1 102 ? -5.815 8.661 -15.657 1.00 61.22 102 MET A C 1
ATOM 787 O O . MET A 1 102 ? -6.220 9.380 -16.569 1.00 61.22 102 MET A O 1
ATOM 791 N N . GLY A 1 103 ? -6.348 7.457 -15.429 1.00 64.31 103 GLY A N 1
ATOM 792 C CA . GLY A 1 103 ? -7.624 7.005 -15.982 1.00 64.31 103 GLY A CA 1
ATOM 793 C C . GLY A 1 103 ? -7.603 5.550 -16.466 1.00 64.31 103 GLY A C 1
ATOM 794 O O . GLY A 1 103 ? -6.534 5.028 -16.809 1.00 64.31 103 GLY A O 1
ATOM 795 N N . PRO A 1 104 ? -8.778 4.893 -16.577 1.00 61.56 104 PRO A N 1
ATOM 796 C CA . PRO A 1 104 ? -8.881 3.475 -16.939 1.00 61.56 104 PRO A CA 1
ATOM 797 C C . PRO A 1 104 ? -8.152 3.133 -18.244 1.00 61.56 104 PRO A C 1
ATOM 799 O O . PRO A 1 104 ? -7.466 2.119 -18.335 1.00 61.56 104 PRO A O 1
ATOM 802 N N . SER A 1 105 ? -8.215 4.018 -19.243 1.00 69.44 105 SER A N 1
ATOM 803 C CA . SER A 1 105 ? -7.556 3.834 -20.543 1.00 69.44 105 SER A CA 1
ATOM 804 C C . SER A 1 105 ? -6.022 3.847 -20.456 1.00 69.44 105 SER A C 1
ATOM 806 O O . SER A 1 105 ? -5.357 3.083 -21.160 1.00 69.44 105 SER A O 1
ATOM 808 N N . SER A 1 106 ? -5.442 4.673 -19.577 1.00 68.12 106 SER A N 1
ATOM 809 C CA . SER A 1 106 ? -3.989 4.722 -19.331 1.00 68.12 106 SER A CA 1
ATOM 810 C C . SER A 1 106 ? -3.506 3.427 -18.675 1.00 68.12 106 SER A C 1
ATOM 812 O O . SER A 1 106 ? -2.515 2.822 -19.100 1.00 68.12 106 SER A O 1
ATOM 814 N N . PHE A 1 107 ? -4.266 2.941 -17.692 1.00 71.19 107 PHE A N 1
ATOM 815 C CA . PHE A 1 107 ? -3.958 1.694 -17.006 1.00 71.19 107 PHE A CA 1
ATOM 816 C C . PHE A 1 107 ? -4.104 0.479 -17.930 1.00 71.19 107 PHE A C 1
ATOM 818 O O . PHE A 1 107 ? -3.174 -0.316 -18.044 1.00 71.19 107 PHE A O 1
ATOM 825 N N . VAL A 1 108 ? -5.216 0.373 -18.665 1.00 75.12 108 VAL A N 1
ATOM 826 C CA . VAL A 1 108 ? -5.472 -0.727 -19.610 1.00 75.12 108 VAL A CA 1
ATOM 827 C C . VAL A 1 108 ? -4.436 -0.751 -20.734 1.00 75.12 108 VAL A C 1
ATOM 829 O O . VAL A 1 108 ? -3.911 -1.816 -21.063 1.00 75.12 108 VAL A O 1
ATOM 832 N N . SER A 1 109 ? -4.103 0.402 -21.323 1.00 75.12 109 SER A N 1
ATOM 833 C CA . SER A 1 109 ? -3.102 0.468 -22.399 1.00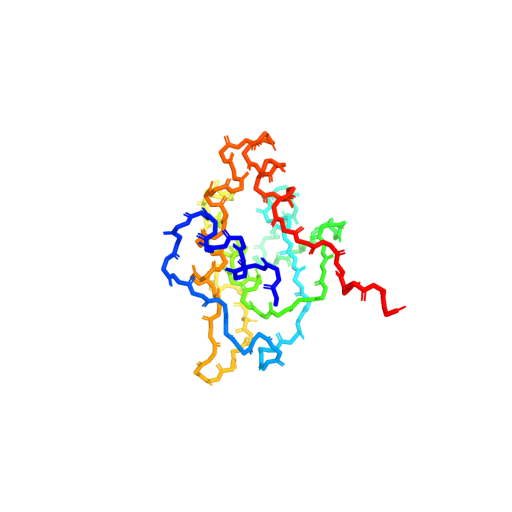 75.12 109 SER A CA 1
ATOM 834 C C . SER A 1 109 ? -1.709 0.044 -21.928 1.00 75.12 109 SER A C 1
ATOM 836 O O . SER A 1 109 ? -1.001 -0.650 -22.659 1.00 75.12 109 SER A O 1
ATOM 838 N N . THR A 1 110 ? -1.341 0.396 -20.694 1.00 74.50 110 THR A N 1
ATOM 839 C CA . THR A 1 110 ? -0.088 -0.037 -20.067 1.00 74.50 110 THR A CA 1
ATOM 840 C C . THR A 1 110 ? -0.128 -1.525 -19.713 1.00 74.50 110 THR A C 1
ATOM 842 O O . THR A 1 110 ? 0.812 -2.253 -20.026 1.00 74.50 110 THR A O 1
ATOM 845 N N . GLY A 1 111 ? -1.234 -2.001 -19.136 1.00 75.12 111 GLY A N 1
ATOM 846 C CA . GLY A 1 111 ? -1.447 -3.398 -18.756 1.00 75.12 111 GLY A CA 1
ATOM 847 C C . GLY A 1 111 ? -1.393 -4.365 -19.938 1.00 75.12 111 GLY A C 1
ATOM 848 O O . GLY A 1 111 ? -0.804 -5.431 -19.822 1.00 75.12 111 GLY A O 1
ATOM 849 N N . ARG A 1 112 ? -1.888 -3.974 -21.121 1.00 78.44 112 ARG A N 1
ATOM 850 C CA . ARG A 1 112 ? -1.782 -4.791 -22.350 1.00 78.44 112 ARG A CA 1
ATOM 851 C C . ARG A 1 112 ? -0.343 -5.068 -22.798 1.00 78.44 112 ARG A C 1
ATOM 853 O O . ARG A 1 112 ? -0.118 -6.001 -23.559 1.00 78.44 112 ARG A O 1
ATOM 860 N N . ARG A 1 113 ? 0.628 -4.257 -22.364 1.00 78.06 113 ARG A N 1
ATOM 861 C CA . ARG A 1 113 ? 2.058 -4.440 -22.677 1.00 78.06 113 ARG A CA 1
ATOM 862 C C . ARG A 1 113 ? 2.777 -5.315 -21.655 1.00 78.06 113 ARG A C 1
ATOM 864 O O . ARG A 1 113 ? 3.964 -5.585 -21.810 1.00 78.06 113 ARG A O 1
ATOM 871 N N . ILE A 1 114 ? 2.081 -5.707 -20.594 1.00 78.31 114 ILE A N 1
ATOM 872 C CA . ILE A 1 114 ? 2.611 -6.496 -19.498 1.00 78.31 114 ILE A CA 1
ATOM 873 C C . ILE A 1 114 ? 2.177 -7.951 -19.729 1.00 78.31 114 ILE A C 1
ATOM 875 O O . ILE A 1 114 ? 0.980 -8.232 -19.668 1.00 78.31 114 ILE A O 1
ATOM 879 N N . PRO A 1 115 ? 3.106 -8.884 -20.011 1.00 74.06 115 PRO A N 1
ATOM 880 C CA . PRO A 1 115 ? 2.756 -10.285 -20.211 1.00 74.06 115 PRO A CA 1
ATOM 881 C C . PRO A 1 115 ? 2.080 -10.858 -18.959 1.00 74.06 115 PRO A C 1
ATOM 883 O O . PRO A 1 115 ? 2.613 -10.761 -17.847 1.00 74.06 115 PRO A O 1
ATOM 886 N N . GLY A 1 116 ? 0.899 -11.446 -19.133 1.00 63.31 116 GLY A N 1
ATOM 887 C CA . GLY A 1 116 ? 0.213 -12.187 -18.079 1.00 63.31 116 GLY A CA 1
ATOM 888 C C . GLY A 1 116 ? 0.714 -13.629 -18.035 1.00 63.31 116 GLY A C 1
ATOM 889 O O . GLY A 1 116 ? 0.405 -14.395 -18.940 1.00 63.31 116 GLY A O 1
ATOM 890 N N . GLY A 1 117 ? 1.453 -13.992 -16.982 1.00 64.25 117 GLY A N 1
ATOM 891 C CA . GLY A 1 117 ? 1.940 -15.360 -16.747 1.00 64.25 117 GLY A CA 1
ATOM 892 C C . GLY A 1 117 ? 3.106 -15.813 -17.640 1.00 64.25 117 GLY A C 1
ATOM 893 O O . GLY A 1 117 ? 3.374 -15.230 -18.688 1.00 64.25 117 GLY A O 1
ATOM 894 N N . GLU A 1 118 ? 3.820 -16.847 -17.181 1.00 53.00 118 GLU A N 1
ATOM 895 C CA . GLU A 1 118 ? 4.880 -17.531 -17.940 1.00 53.00 118 GLU A CA 1
ATOM 896 C C . GLU A 1 118 ? 4.330 -18.044 -19.285 1.00 53.00 118 GLU A C 1
ATOM 898 O O . GLU A 1 118 ? 3.221 -18.596 -19.312 1.00 53.00 118 GLU A O 1
ATOM 903 N N . PRO A 1 119 ? 5.075 -17.920 -20.400 1.00 48.47 119 PRO A N 1
ATOM 904 C CA . PRO A 1 119 ? 4.714 -18.620 -21.623 1.00 48.47 119 PRO A CA 1
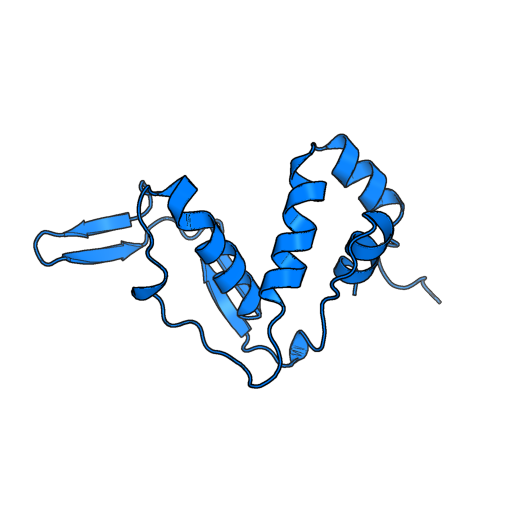ATOM 905 C C . PRO A 1 119 ? 4.663 -20.121 -21.317 1.00 48.47 119 PRO A C 1
ATOM 907 O O . PRO A 1 119 ? 5.607 -20.684 -20.760 1.00 48.47 119 PRO A O 1
ATOM 910 N N . LYS A 1 120 ? 3.541 -20.773 -21.649 1.00 49.16 120 LYS A N 1
ATOM 911 C CA . LYS A 1 120 ? 3.456 -22.235 -21.587 1.00 49.16 120 LYS A CA 1
ATOM 912 C C . LYS A 1 120 ? 4.598 -22.805 -22.433 1.00 49.16 120 LYS A C 1
ATOM 914 O O . LYS A 1 120 ? 4.713 -22.445 -23.604 1.00 49.16 120 LYS A O 1
ATOM 919 N N . LYS A 1 121 ? 5.439 -23.623 -21.797 1.00 44.66 121 LYS A N 1
ATOM 920 C CA . LYS A 1 121 ? 6.404 -24.490 -22.478 1.00 44.66 121 LYS A CA 1
ATOM 921 C C . LYS A 1 121 ? 5.695 -25.409 -23.462 1.00 44.66 121 LYS A C 1
ATOM 923 O O . LYS A 1 121 ? 4.564 -25.839 -23.133 1.00 44.66 121 LYS A O 1
#

InterPro domains:
  IPR011009 Protein kinase-like domain superfamily [SSF56112] (22-54)